Protein AF-A0A1Y5NAT6-F1 (afdb_monomer_lite)

Radius of gyration: 12.46 Å; chains: 1; bounding box: 42×22×22 Å

Organism: NCBI:txid199

Structure (mmCIF, N/CA/C/O backbone):
data_AF-A0A1Y5NAT6-F1
#
_entry.id   AF-A0A1Y5NAT6-F1
#
loop_
_atom_site.group_PDB
_atom_site.id
_atom_site.type_symbol
_atom_site.label_atom_id
_atom_site.label_alt_id
_atom_site.label_comp_id
_atom_site.label_asym_id
_atom_site.label_entity_id
_atom_site.label_seq_id
_atom_site.pdbx_PDB_ins_code
_atom_site.Cartn_x
_atom_site.Cartn_y
_atom_site.Cartn_z
_atom_site.occupancy
_atom_site.B_iso_or_equiv
_atom_site.auth_seq_id
_atom_site.auth_comp_id
_atom_site.auth_asym_id
_atom_site.auth_atom_id
_atom_site.pdbx_PDB_model_num
ATOM 1 N N . MET A 1 1 ? -5.029 -8.598 5.630 1.00 81.38 1 MET A N 1
ATOM 2 C CA . MET A 1 1 ? -5.026 -7.418 6.526 1.00 81.38 1 MET A CA 1
ATOM 3 C C . MET A 1 1 ? -4.984 -6.090 5.767 1.00 81.38 1 MET A C 1
ATOM 5 O O . MET A 1 1 ? -5.815 -5.255 6.079 1.00 81.38 1 MET A O 1
ATOM 9 N N . ILE A 1 2 ? -4.162 -5.906 4.721 1.00 94.25 2 ILE A N 1
ATOM 10 C CA . ILE A 1 2 ? -4.132 -4.636 3.951 1.00 94.25 2 ILE A CA 1
ATOM 11 C C . ILE A 1 2 ? -5.431 -4.403 3.157 1.00 94.25 2 ILE A C 1
ATOM 13 O O . ILE A 1 2 ? -6.070 -3.370 3.311 1.00 94.25 2 ILE A O 1
ATOM 17 N N . LYS A 1 3 ? -5.898 -5.389 2.373 1.00 95.69 3 LYS A N 1
ATOM 18 C CA . LYS A 1 3 ? -7.169 -5.276 1.623 1.00 95.69 3 LYS A CA 1
ATOM 19 C C . LYS A 1 3 ? -8.367 -4.873 2.494 1.00 95.69 3 LYS A C 1
ATOM 21 O O . LYS A 1 3 ? -9.221 -4.110 2.048 1.00 95.69 3 LYS A O 1
ATOM 26 N N . LYS A 1 4 ? -8.421 -5.385 3.729 1.00 96.25 4 LYS A N 1
ATOM 27 C CA . LYS A 1 4 ? -9.493 -5.080 4.682 1.00 96.25 4 LYS A CA 1
ATOM 28 C C . LYS A 1 4 ? -9.466 -3.606 5.084 1.00 96.25 4 LYS A C 1
ATOM 30 O O . LYS A 1 4 ? -10.504 -2.977 5.001 1.00 96.25 4 LYS A O 1
ATOM 35 N N . TYR A 1 5 ? -8.293 -3.039 5.376 1.00 96.94 5 TYR A N 1
ATOM 36 C CA . TYR A 1 5 ? -8.149 -1.602 5.635 1.00 96.94 5 TYR A CA 1
ATOM 37 C C . TYR A 1 5 ? -8.722 -0.747 4.494 1.00 96.94 5 TYR A C 1
ATOM 39 O O . TYR A 1 5 ? -9.530 0.139 4.743 1.00 96.94 5 TYR A O 1
ATOM 47 N N . PHE A 1 6 ? -8.375 -1.050 3.240 1.00 97.44 6 PHE A N 1
ATOM 48 C CA . PHE A 1 6 ? -8.899 -0.303 2.089 1.00 97.44 6 PHE A CA 1
ATOM 49 C C . PHE A 1 6 ? -10.420 -0.431 1.949 1.00 97.44 6 PHE A C 1
ATOM 51 O O . PHE A 1 6 ? -11.089 0.540 1.615 1.00 97.44 6 PHE A O 1
ATOM 58 N N . THR A 1 7 ? -10.962 -1.619 2.223 1.00 97.06 7 THR A N 1
ATOM 59 C CA . THR A 1 7 ? -12.406 -1.878 2.138 1.00 97.06 7 THR A CA 1
ATOM 60 C C . THR A 1 7 ? -13.161 -1.161 3.256 1.00 97.06 7 THR A C 1
ATOM 62 O O . THR A 1 7 ? -14.105 -0.432 2.976 1.00 97.06 7 THR A O 1
ATOM 65 N N . ASP A 1 8 ? -12.711 -1.318 4.501 1.00 97.88 8 ASP A N 1
ATOM 66 C CA . ASP A 1 8 ? -13.360 -0.763 5.692 1.00 97.88 8 ASP A CA 1
ATOM 67 C C . ASP A 1 8 ? -13.311 0.780 5.704 1.00 97.88 8 ASP A C 1
ATOM 69 O O . ASP A 1 8 ? -14.212 1.416 6.239 1.00 97.88 8 ASP A O 1
ATOM 73 N N . ASN A 1 9 ? -12.292 1.386 5.078 1.00 97.31 9 ASN A N 1
ATOM 74 C CA . ASN A 1 9 ? -12.144 2.844 4.959 1.00 97.31 9 ASN A CA 1
ATOM 75 C C . ASN A 1 9 ? -12.639 3.409 3.613 1.00 97.31 9 ASN A C 1
ATOM 77 O O . ASN A 1 9 ? -12.380 4.572 3.307 1.00 97.31 9 ASN A O 1
ATOM 81 N N . CYS A 1 10 ? -13.316 2.607 2.781 1.00 97.31 10 CYS A N 1
ATOM 82 C CA . CYS A 1 10 ? -13.838 3.028 1.471 1.00 97.31 10 CYS A CA 1
ATOM 83 C C . CYS A 1 10 ? -12.775 3.635 0.528 1.00 97.31 10 CYS A C 1
ATOM 85 O O . CYS A 1 10 ? -13.065 4.513 -0.288 1.00 97.31 10 CYS A O 1
ATOM 87 N N . ILE A 1 11 ? -11.530 3.161 0.611 1.00 97.38 11 ILE A N 1
ATOM 88 C CA . ILE A 1 11 ? -10.410 3.662 -0.187 1.00 97.38 11 ILE A CA 1
ATOM 89 C C . ILE A 1 11 ? -10.334 2.890 -1.504 1.00 97.38 11 ILE A C 1
ATOM 91 O O . ILE A 1 11 ? -10.115 1.676 -1.544 1.00 97.38 11 ILE A O 1
ATOM 95 N N . SER A 1 12 ? -10.430 3.612 -2.619 1.00 97.62 12 SER A N 1
ATOM 96 C CA . SER A 1 12 ? -10.169 3.043 -3.941 1.00 97.62 12 SER A CA 1
ATOM 97 C C . SER A 1 12 ? -8.678 2.763 -4.124 1.00 97.62 12 SER A C 1
ATOM 99 O O . SER A 1 12 ? -7.871 3.689 -4.202 1.00 97.62 12 SER A O 1
ATOM 101 N N . ILE A 1 13 ? -8.322 1.483 -4.274 1.00 97.75 13 ILE A N 1
ATOM 102 C CA . ILE A 1 13 ? -6.944 1.040 -4.548 1.00 97.75 13 ILE A CA 1
ATOM 103 C C . ILE A 1 13 ? -6.353 1.767 -5.764 1.00 97.75 13 ILE A C 1
ATOM 105 O O . ILE A 1 13 ? -5.208 2.208 -5.722 1.00 97.75 13 ILE A O 1
ATOM 109 N N . ARG A 1 14 ? -7.142 1.935 -6.834 1.00 97.62 14 ARG A N 1
ATOM 110 C CA . ARG A 1 14 ? -6.718 2.653 -8.043 1.00 97.62 14 ARG A CA 1
ATOM 111 C C . ARG A 1 14 ? -6.371 4.110 -7.742 1.00 97.62 14 ARG A C 1
ATOM 113 O O . ARG A 1 14 ? -5.312 4.575 -8.148 1.00 97.62 14 ARG A O 1
ATOM 120 N N .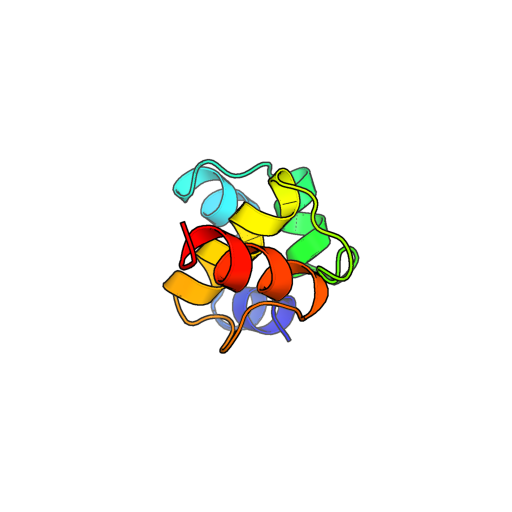 GLN A 1 15 ? -7.268 4.838 -7.077 1.00 98.19 15 GLN A N 1
ATOM 121 C CA . GLN A 1 15 ? -7.049 6.264 -6.809 1.00 98.19 15 GLN A CA 1
ATOM 122 C C . GLN A 1 15 ? -5.892 6.474 -5.832 1.00 98.19 15 GLN A C 1
ATOM 124 O O . GLN A 1 15 ? -5.071 7.362 -6.037 1.00 98.19 15 GLN A O 1
ATOM 129 N N . TRP A 1 16 ? -5.775 5.603 -4.830 1.00 98.31 16 TRP A N 1
ATOM 130 C CA . TRP A 1 16 ? -4.638 5.589 -3.920 1.00 98.31 16 TRP A CA 1
ATOM 131 C C . TRP A 1 16 ? -3.320 5.346 -4.671 1.00 98.31 16 TRP A C 1
ATOM 133 O O . TRP A 1 16 ? -2.393 6.138 -4.546 1.00 98.31 16 TRP A O 1
ATOM 143 N N . ALA A 1 17 ? -3.253 4.342 -5.552 1.00 98.06 17 ALA A N 1
ATOM 144 C CA . ALA A 1 17 ? -2.061 4.094 -6.368 1.00 98.06 17 ALA A CA 1
ATOM 145 C C . ALA A 1 17 ? -1.665 5.323 -7.206 1.00 98.06 17 ALA A C 1
ATOM 147 O O . ALA A 1 17 ? -0.497 5.708 -7.220 1.00 98.06 17 ALA A O 1
ATOM 148 N N . LYS A 1 18 ? -2.638 5.980 -7.855 1.00 97.88 18 LYS A N 1
ATOM 149 C CA . LYS A 1 18 ? -2.398 7.197 -8.648 1.00 97.88 18 LYS A CA 1
ATOM 150 C C . LYS A 1 18 ? -1.876 8.357 -7.803 1.00 97.88 18 LYS A C 1
ATOM 152 O O . LYS A 1 18 ? -0.902 8.986 -8.203 1.00 97.88 18 LYS A O 1
ATOM 157 N N . LYS A 1 19 ? -2.477 8.607 -6.633 1.00 97.81 19 LYS A N 1
ATOM 158 C CA . LYS A 1 19 ? -2.047 9.652 -5.685 1.00 97.81 19 LYS A CA 1
ATOM 159 C C . LYS A 1 19 ? -0.563 9.519 -5.323 1.00 97.81 19 LYS A C 1
ATOM 161 O O . LYS A 1 19 ? 0.120 10.526 -5.183 1.00 97.81 19 LYS A O 1
ATOM 166 N N . HIS A 1 20 ? -0.068 8.287 -5.208 1.00 97.38 20 HIS A N 1
ATOM 167 C CA . HIS A 1 20 ? 1.319 7.990 -4.838 1.00 97.38 20 HIS A CA 1
ATOM 168 C C . HIS A 1 20 ? 2.235 7.674 -6.031 1.00 97.38 20 HIS A C 1
ATOM 170 O O . HIS A 1 20 ? 3.363 7.227 -5.829 1.00 97.38 20 HIS A O 1
ATOM 176 N N . ASN A 1 21 ? 1.779 7.900 -7.270 1.00 96.62 21 ASN A N 1
ATOM 177 C CA . ASN A 1 21 ? 2.523 7.591 -8.496 1.00 96.62 21 ASN A CA 1
ATOM 178 C C . ASN A 1 21 ? 3.030 6.129 -8.552 1.00 96.62 21 ASN A C 1
ATOM 180 O O . ASN A 1 21 ? 4.172 5.844 -8.921 1.00 96.62 21 ASN A O 1
ATOM 184 N N . LEU A 1 22 ? 2.177 5.188 -8.137 1.00 96.62 22 LEU A N 1
ATOM 185 C CA . LEU A 1 22 ? 2.462 3.756 -8.106 1.00 96.62 22 LEU A CA 1
ATOM 186 C C . LEU A 1 22 ? 1.817 3.036 -9.296 1.00 96.62 22 LEU A C 1
ATOM 188 O O . LEU A 1 22 ? 0.745 3.403 -9.776 1.00 96.62 22 LEU A O 1
ATOM 192 N N . SER A 1 23 ? 2.435 1.932 -9.725 1.00 95.38 23 SER A N 1
ATOM 193 C CA . SER A 1 23 ? 1.828 1.004 -10.687 1.00 95.38 23 SER A CA 1
ATOM 194 C C . SER A 1 23 ? 0.512 0.453 -10.132 1.00 95.38 23 SER A C 1
ATOM 196 O O . SER A 1 23 ? 0.512 -0.202 -9.084 1.00 95.38 23 SER A O 1
ATOM 198 N N . GLU A 1 24 ? -0.601 0.664 -10.846 1.00 96.12 24 GLU A N 1
ATOM 199 C CA . GLU A 1 24 ? -1.915 0.138 -10.445 1.00 96.12 24 GLU A CA 1
ATOM 200 C C . GLU A 1 24 ? -1.857 -1.386 -10.279 1.00 96.12 24 GLU A C 1
ATOM 202 O O . GLU A 1 24 ? -2.237 -1.914 -9.233 1.00 96.12 24 GLU A O 1
ATOM 207 N N . ARG A 1 25 ? -1.308 -2.101 -11.273 1.00 95.62 25 ARG A N 1
ATOM 208 C CA . ARG A 1 25 ? -1.223 -3.571 -11.264 1.00 95.62 25 ARG A CA 1
ATOM 209 C C . ARG A 1 25 ? -0.449 -4.084 -10.052 1.00 95.62 25 ARG A C 1
ATOM 211 O O . ARG A 1 25 ? -0.932 -4.966 -9.346 1.00 95.62 25 ARG A O 1
ATOM 218 N N . THR A 1 26 ? 0.737 -3.534 -9.805 1.00 95.62 26 THR A N 1
ATOM 219 C CA . THR A 1 26 ? 1.587 -3.963 -8.685 1.00 95.62 26 THR A CA 1
ATOM 220 C C . THR A 1 26 ? 0.920 -3.652 -7.349 1.00 95.62 26 THR A C 1
ATOM 222 O O . THR A 1 26 ? 0.918 -4.494 -6.454 1.00 95.62 26 THR A O 1
ATOM 225 N N . THR A 1 27 ? 0.291 -2.482 -7.233 1.00 97.56 27 THR A N 1
ATOM 226 C CA . THR A 1 27 ? -0.438 -2.080 -6.028 1.00 97.56 27 THR A CA 1
ATOM 227 C C . THR A 1 27 ? -1.593 -3.034 -5.723 1.00 97.56 27 THR A C 1
ATOM 229 O O . THR A 1 27 ? -1.727 -3.487 -4.587 1.00 97.56 27 THR A O 1
ATOM 232 N N . TYR A 1 28 ? -2.377 -3.431 -6.732 1.00 97.19 28 TYR A N 1
ATOM 233 C CA . TYR A 1 28 ? -3.431 -4.435 -6.560 1.00 97.19 28 TYR A CA 1
ATOM 234 C C . TYR A 1 28 ? -2.882 -5.780 -6.079 1.00 97.19 28 TYR A C 1
ATOM 236 O O . TYR A 1 28 ? -3.452 -6.375 -5.162 1.00 97.19 28 TYR A O 1
ATOM 244 N N . MET A 1 29 ? -1.775 -6.256 -6.653 1.00 95.56 29 MET A N 1
ATOM 245 C CA . MET A 1 29 ? -1.148 -7.520 -6.253 1.00 95.56 29 MET A CA 1
ATOM 246 C C . MET A 1 29 ? -0.649 -7.483 -4.803 1.00 95.56 29 MET A C 1
ATOM 248 O O . MET A 1 29 ? -0.852 -8.439 -4.059 1.00 95.56 29 MET A O 1
ATOM 252 N N . VAL A 1 30 ? -0.049 -6.371 -4.373 1.00 96.19 30 VAL A N 1
ATOM 253 C CA . VAL A 1 30 ? 0.400 -6.188 -2.984 1.00 96.19 30 VAL A CA 1
ATOM 254 C C . VAL A 1 30 ? -0.792 -6.120 -2.027 1.00 96.19 30 VAL A C 1
ATOM 256 O O . VAL A 1 30 ? -0.864 -6.894 -1.076 1.00 96.19 30 VAL A O 1
ATOM 259 N N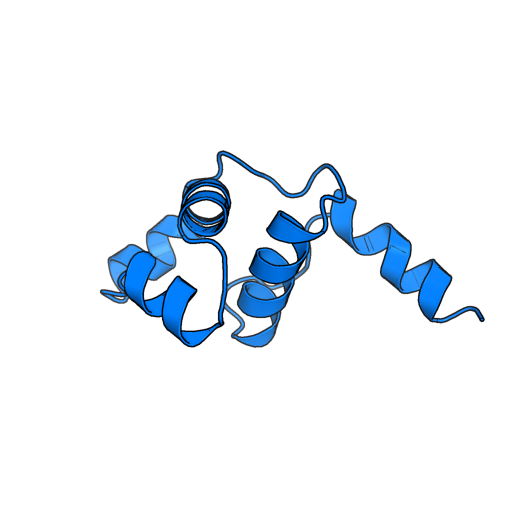 . ILE A 1 31 ? -1.773 -5.251 -2.294 1.00 96.31 31 ILE A N 1
ATOM 260 C CA . ILE A 1 31 ? -2.918 -5.047 -1.391 1.00 96.31 31 ILE A CA 1
ATOM 261 C C . ILE A 1 31 ? -3.767 -6.316 -1.264 1.00 96.31 31 ILE A C 1
ATOM 263 O O . ILE A 1 31 ? -4.242 -6.631 -0.170 1.00 96.31 31 ILE A O 1
ATOM 267 N N . SER A 1 32 ? -3.936 -7.068 -2.358 1.00 95.00 32 SER A N 1
ATOM 268 C CA . SER A 1 32 ? -4.651 -8.352 -2.361 1.00 95.00 32 SER A CA 1
ATOM 269 C C . SER A 1 32 ? -3.863 -9.511 -1.740 1.00 95.00 32 SER A C 1
ATOM 271 O O . SER A 1 32 ? -4.453 -10.563 -1.505 1.00 95.00 32 SER A O 1
ATOM 273 N N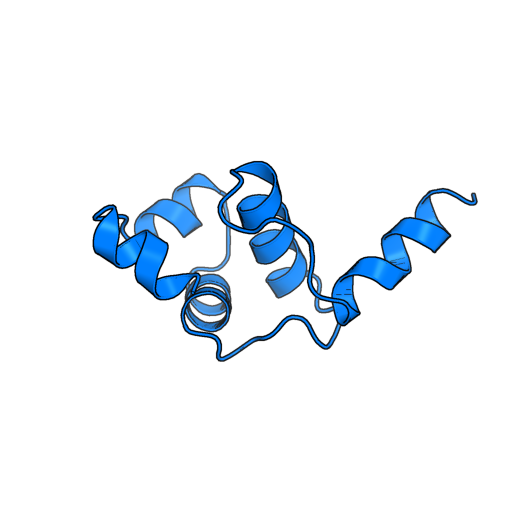 . GLY A 1 33 ? -2.575 -9.323 -1.434 1.00 91.94 33 GLY A N 1
ATOM 274 C CA . GLY A 1 33 ? -1.709 -10.335 -0.825 1.00 91.94 33 GLY A CA 1
ATOM 275 C C . GLY A 1 33 ? -1.064 -11.313 -1.811 1.00 91.94 33 GLY A C 1
ATOM 276 O O . GLY A 1 33 ? -0.392 -12.242 -1.379 1.00 91.94 33 GLY A O 1
ATOM 277 N N . GLN A 1 34 ? -1.222 -11.109 -3.122 1.00 91.94 34 GLN A N 1
ATOM 278 C CA . GLN A 1 34 ? -0.546 -11.907 -4.155 1.00 91.94 34 GLN A CA 1
ATOM 279 C C . GLN A 1 34 ? 0.972 -11.672 -4.170 1.00 91.94 34 GLN A C 1
ATOM 281 O O . GLN A 1 34 ? 1.737 -12.561 -4.534 1.00 91.94 34 GLN A O 1
ATOM 286 N N . VAL A 1 35 ? 1.418 -10.481 -3.757 1.00 91.62 35 VAL A N 1
ATOM 287 C CA . VAL A 1 35 ? 2.835 -10.155 -3.555 1.00 91.62 35 VAL A CA 1
ATOM 288 C C . VAL A 1 35 ? 3.065 -9.877 -2.075 1.00 91.62 35 VAL A C 1
ATOM 290 O O . VAL A 1 35 ? 2.603 -8.869 -1.551 1.00 91.62 35 VAL A O 1
ATOM 293 N N . A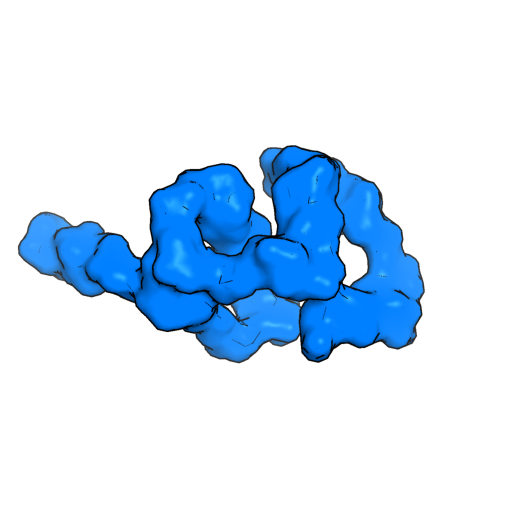LA A 1 36 ? 3.801 -10.769 -1.411 1.00 86.25 36 ALA A N 1
ATOM 294 C CA . ALA A 1 36 ? 4.023 -10.730 0.037 1.00 86.25 36 ALA A CA 1
ATOM 295 C C . ALA A 1 36 ? 5.272 -9.936 0.475 1.00 86.25 36 ALA A C 1
ATOM 297 O O . ALA A 1 36 ? 5.510 -9.787 1.668 1.00 86.25 36 ALA A O 1
ATOM 298 N N . GLY A 1 37 ? 6.099 -9.459 -0.465 1.00 82.12 37 GLY A N 1
ATOM 299 C CA . GLY A 1 37 ? 7.369 -8.793 -0.137 1.00 82.12 37 GLY A CA 1
ATOM 300 C C . GLY A 1 37 ? 8.464 -9.749 0.360 1.00 82.12 37 GLY A C 1
ATOM 301 O O . GLY A 1 37 ? 9.386 -9.335 1.052 1.00 82.12 37 GLY A O 1
ATOM 302 N N . SER A 1 38 ? 8.380 -11.037 0.011 1.00 82.19 38 SER A N 1
ATOM 303 C CA . SER A 1 38 ? 9.421 -12.035 0.310 1.00 82.19 38 SER A CA 1
ATOM 304 C C . SER A 1 38 ? 10.675 -11.889 -0.561 1.00 82.19 38 SER A C 1
ATOM 306 O O . SER A 1 38 ? 11.730 -12.411 -0.211 1.00 82.19 38 SER A O 1
ATOM 308 N N . LYS A 1 39 ? 10.567 -11.174 -1.686 1.00 76.56 39 LYS A N 1
ATOM 309 C CA . LYS A 1 39 ? 11.664 -10.850 -2.605 1.00 76.56 39 LYS A CA 1
ATOM 310 C C . LYS A 1 39 ? 11.729 -9.340 -2.821 1.00 76.56 39 LYS A C 1
ATOM 312 O O . LYS A 1 39 ? 10.687 -8.686 -2.910 1.00 76.56 39 LYS A O 1
ATOM 317 N N . ASN A 1 40 ? 12.942 -8.809 -2.952 1.00 75.88 40 ASN A N 1
ATOM 318 C CA . ASN A 1 40 ? 13.187 -7.387 -3.170 1.00 75.88 40 ASN A CA 1
ATOM 319 C C . ASN A 1 40 ? 13.008 -7.004 -4.645 1.00 75.88 40 ASN A C 1
ATOM 321 O O . ASN A 1 40 ? 13.966 -6.916 -5.406 1.00 75.88 40 ASN A O 1
ATOM 325 N N . PHE A 1 41 ? 11.759 -6.796 -5.061 1.00 82.94 41 PHE A N 1
ATOM 326 C CA . PHE A 1 41 ? 11.470 -6.140 -6.334 1.00 82.94 41 PHE A CA 1
ATOM 327 C C . PHE A 1 41 ? 11.191 -4.657 -6.095 1.00 82.94 41 PHE A C 1
ATOM 329 O O . PHE A 1 41 ? 10.277 -4.309 -5.340 1.00 82.94 41 PHE A O 1
ATOM 336 N N . ALA A 1 42 ? 11.931 -3.786 -6.786 1.00 82.31 42 ALA A N 1
ATOM 337 C CA . ALA A 1 42 ? 11.863 -2.333 -6.611 1.00 82.31 42 ALA A CA 1
ATOM 338 C C . ALA A 1 42 ? 10.435 -1.768 -6.739 1.00 82.31 42 ALA A C 1
ATOM 340 O O . ALA A 1 42 ? 10.034 -0.883 -5.987 1.00 82.31 42 ALA A O 1
ATOM 341 N N . THR A 1 43 ? 9.634 -2.307 -7.663 1.00 85.00 43 THR A N 1
ATOM 342 C CA . THR A 1 43 ? 8.256 -1.851 -7.895 1.00 85.00 43 THR A CA 1
ATOM 343 C C . THR A 1 43 ? 7.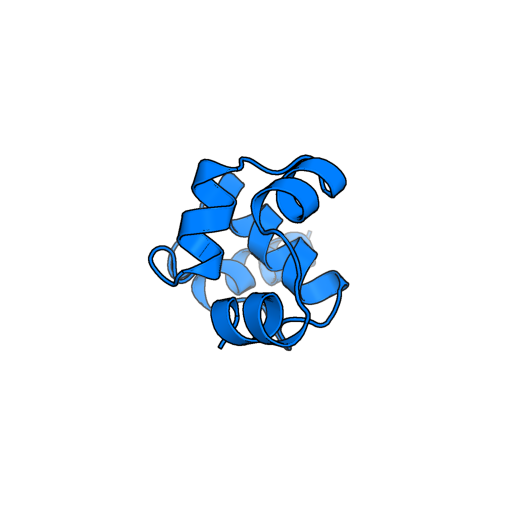313 -2.214 -6.753 1.00 85.00 43 THR A C 1
ATOM 345 O O . THR A 1 43 ? 6.507 -1.379 -6.354 1.00 85.00 43 THR A O 1
ATOM 348 N N . SER A 1 44 ? 7.407 -3.426 -6.194 1.00 91.38 44 SER A N 1
ATOM 349 C CA . SER A 1 44 ? 6.604 -3.805 -5.024 1.00 91.38 44 SER A CA 1
ATOM 350 C C . SER A 1 44 ? 7.104 -3.146 -3.746 1.00 91.38 44 SER A C 1
ATOM 352 O O . SER A 1 44 ? 6.291 -2.805 -2.893 1.00 91.38 44 SER A O 1
ATOM 354 N N . ARG A 1 45 ? 8.418 -2.921 -3.625 1.00 94.19 45 ARG A N 1
ATOM 355 C CA . ARG A 1 45 ? 9.019 -2.276 -2.456 1.00 94.19 45 ARG A CA 1
ATOM 356 C C . ARG A 1 45 ? 8.449 -0.883 -2.224 1.00 94.19 45 ARG A C 1
ATOM 358 O O . ARG A 1 45 ? 7.981 -0.620 -1.123 1.00 94.19 45 ARG A O 1
ATOM 365 N N . LYS A 1 46 ? 8.372 -0.060 -3.274 1.00 94.94 46 LYS A N 1
ATOM 366 C CA . LYS A 1 46 ? 7.764 1.278 -3.197 1.00 94.94 46 LYS A CA 1
ATOM 367 C C . LYS A 1 46 ? 6.339 1.245 -2.639 1.00 94.94 46 LYS A C 1
ATOM 369 O O . LYS A 1 46 ? 5.973 2.101 -1.846 1.00 94.94 46 LYS A O 1
ATOM 374 N N . VAL A 1 47 ? 5.538 0.238 -3.002 1.00 97.06 47 VAL A N 1
ATOM 375 C CA . VAL A 1 47 ? 4.176 0.088 -2.460 1.00 97.06 47 VAL A CA 1
ATOM 376 C C . VAL A 1 47 ? 4.216 -0.166 -0.950 1.00 97.06 47 VAL A C 1
ATOM 378 O O . VAL A 1 47 ? 3.488 0.485 -0.207 1.00 97.06 47 VAL A O 1
ATOM 381 N N . PHE A 1 48 ? 5.074 -1.078 -0.480 1.00 96.44 48 PHE A N 1
ATOM 382 C CA . PHE A 1 48 ? 5.219 -1.363 0.952 1.00 96.44 48 PHE A CA 1
ATOM 383 C C . PHE A 1 48 ? 5.782 -0.179 1.744 1.00 96.44 48 PHE A C 1
ATOM 385 O O . PHE A 1 48 ? 5.336 0.060 2.861 1.00 96.44 48 PHE A O 1
ATOM 392 N N . GLU A 1 49 ? 6.713 0.582 1.172 1.00 95.88 49 GLU A N 1
ATOM 393 C CA . GLU A 1 49 ? 7.251 1.798 1.790 1.00 95.88 49 GLU A CA 1
ATOM 394 C C . GLU A 1 49 ? 6.165 2.863 1.973 1.00 95.88 49 GLU A C 1
ATOM 396 O O . GLU A 1 49 ? 6.044 3.423 3.061 1.00 95.88 49 GLU A O 1
ATOM 401 N N . VAL A 1 50 ? 5.314 3.087 0.964 1.00 97.62 50 VAL A N 1
ATOM 402 C CA . VAL A 1 50 ? 4.185 4.022 1.089 1.00 97.62 50 VAL A CA 1
ATOM 403 C C . VAL A 1 50 ? 3.182 3.528 2.137 1.00 97.62 50 VAL A C 1
ATOM 405 O O . VAL A 1 50 ? 2.793 4.302 3.010 1.00 97.62 50 VAL A O 1
ATOM 408 N N . LEU A 1 51 ? 2.824 2.237 2.119 1.00 97.38 51 LEU A N 1
ATOM 409 C CA . LEU A 1 51 ? 1.942 1.635 3.131 1.00 97.38 51 LEU A CA 1
ATOM 410 C C . LEU A 1 51 ? 2.489 1.802 4.556 1.00 97.38 51 LEU A C 1
ATOM 412 O O . L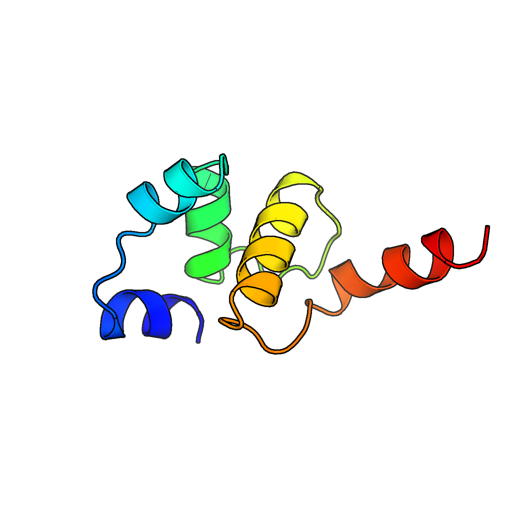EU A 1 51 ? 1.710 2.013 5.484 1.00 97.38 51 LEU A O 1
ATOM 416 N N . LEU A 1 52 ? 3.808 1.691 4.736 1.00 96.88 52 LEU A N 1
ATOM 417 C CA . LEU A 1 52 ? 4.462 1.908 6.024 1.00 96.88 52 LEU A CA 1
ATOM 418 C C . LEU A 1 52 ? 4.440 3.390 6.412 1.00 96.88 52 LEU A C 1
ATOM 420 O O . LEU A 1 52 ? 4.116 3.713 7.549 1.00 96.88 52 LEU A O 1
ATOM 424 N N . SER A 1 53 ? 4.741 4.289 5.470 1.00 97.06 53 SER A N 1
ATOM 425 C CA . SER A 1 53 ? 4.758 5.736 5.719 1.00 97.06 53 SER A CA 1
ATOM 426 C C . SER A 1 53 ? 3.387 6.294 6.112 1.00 97.06 53 SER A C 1
ATOM 428 O O . SER A 1 53 ? 3.310 7.194 6.941 1.00 97.06 53 SER A O 1
ATOM 430 N N . GLU A 1 54 ? 2.304 5.729 5.569 1.00 96.62 54 GLU A N 1
ATOM 431 C CA . GLU A 1 54 ? 0.928 6.086 5.936 1.00 96.62 54 GLU A CA 1
ATOM 432 C C . GLU A 1 54 ? 0.417 5.306 7.165 1.00 96.62 54 GLU A C 1
ATOM 434 O O . GLU A 1 54 ? -0.732 5.470 7.569 1.00 96.62 54 GLU A O 1
ATOM 439 N N . GLY A 1 55 ? 1.241 4.439 7.770 1.00 96.19 55 GLY A N 1
ATOM 440 C CA . GLY A 1 55 ? 0.883 3.670 8.967 1.00 96.19 55 GLY A CA 1
ATOM 441 C C . GLY A 1 55 ? -0.137 2.549 8.734 1.00 96.19 55 GLY A C 1
ATOM 442 O O . GLY A 1 55 ? -0.689 2.005 9.690 1.00 96.19 55 GLY A O 1
ATOM 443 N N . ILE A 1 56 ? -0.391 2.174 7.476 1.00 96.56 56 ILE A N 1
ATOM 444 C CA . ILE A 1 56 ? -1.321 1.095 7.100 1.00 96.56 56 ILE A CA 1
ATOM 445 C C . ILE A 1 56 ? -0.734 -0.276 7.469 1.00 96.56 56 ILE A C 1
ATOM 447 O O . ILE A 1 56 ? -1.461 -1.214 7.807 1.00 96.56 56 ILE A O 1
ATOM 451 N N . ILE A 1 57 ? 0.594 -0.393 7.424 1.00 95.81 57 ILE A N 1
ATOM 452 C CA . ILE A 1 57 ? 1.351 -1.519 7.976 1.00 95.81 57 ILE A CA 1
ATOM 453 C C . ILE A 1 57 ? 2.324 -1.004 9.036 1.00 95.81 57 ILE A C 1
ATOM 455 O O . ILE A 1 57 ? 2.779 0.132 8.967 1.00 95.81 57 ILE A O 1
ATOM 459 N N . LYS A 1 58 ? 2.655 -1.850 10.016 1.00 94.75 58 LYS A N 1
ATOM 460 C CA . LYS A 1 58 ? 3.543 -1.473 11.130 1.00 94.75 58 LYS A CA 1
ATOM 461 C C . LYS A 1 58 ? 5.028 -1.597 10.794 1.00 94.75 58 LYS A C 1
ATOM 463 O O . LYS A 1 58 ? 5.853 -0.943 11.417 1.00 94.75 58 LYS A O 1
ATOM 468 N N . GLU A 1 59 ? 5.367 -2.459 9.844 1.00 93.94 59 GLU A N 1
ATOM 469 C CA . GLU A 1 59 ? 6.745 -2.734 9.448 1.00 93.94 59 GLU A CA 1
ATOM 470 C C . GLU A 1 59 ? 6.814 -3.247 8.007 1.00 93.94 59 GLU A C 1
ATOM 472 O O . GLU A 1 59 ? 5.829 -3.764 7.471 1.00 93.94 59 GLU A O 1
ATOM 477 N N . LEU A 1 60 ? 7.992 -3.124 7.385 1.00 92.81 60 LEU A N 1
ATOM 478 C CA . LEU A 1 60 ? 8.256 -3.740 6.086 1.00 92.81 60 LEU A CA 1
ATOM 479 C C . LEU A 1 60 ? 8.287 -5.276 6.198 1.00 92.81 60 LEU A C 1
ATOM 481 O O . LEU A 1 60 ? 8.762 -5.811 7.201 1.00 92.81 60 LEU A O 1
ATOM 485 N N . PRO A 1 61 ? 7.870 -6.007 5.150 1.00 91.00 61 PRO A N 1
ATOM 486 C CA . PRO A 1 61 ? 8.109 -7.443 5.033 1.00 91.00 61 PRO A CA 1
ATOM 487 C C . PRO A 1 61 ? 9.597 -7.801 5.154 1.00 91.00 61 PRO A C 1
ATOM 489 O O . PRO A 1 61 ? 10.461 -7.069 4.674 1.00 91.00 61 PRO A O 1
ATOM 492 N N . SER A 1 62 ? 9.904 -8.961 5.738 1.00 86.88 62 SER A N 1
ATOM 493 C CA . SER A 1 62 ? 11.282 -9.413 6.004 1.00 86.88 62 SER A CA 1
ATOM 494 C C . SER A 1 62 ? 12.185 -9.426 4.765 1.00 86.88 62 SER A C 1
ATOM 496 O O . SER A 1 62 ? 13.351 -9.046 4.853 1.00 86.88 62 SER A O 1
ATOM 498 N N . GLY A 1 63 ? 11.643 -9.792 3.601 1.00 85.94 63 GLY A N 1
ATOM 499 C CA . GLY A 1 63 ? 12.373 -9.789 2.330 1.00 85.94 63 GLY A CA 1
ATOM 500 C C . GLY A 1 63 ? 12.761 -8.396 1.823 1.00 85.94 63 GLY A C 1
ATOM 501 O O . GLY A 1 63 ? 13.588 -8.299 0.921 1.00 85.94 63 GLY A O 1
ATOM 502 N N . LEU A 1 64 ? 12.200 -7.330 2.404 1.00 85.19 64 LEU A N 1
ATOM 503 C CA . LEU A 1 64 ? 12.475 -5.932 2.057 1.00 85.19 64 LEU A CA 1
ATOM 504 C C . LEU A 1 64 ? 13.305 -5.192 3.117 1.00 85.19 64 LEU A C 1
ATOM 506 O O . LEU A 1 64 ? 13.780 -4.095 2.841 1.00 85.19 64 LEU A O 1
ATOM 510 N N . LYS A 1 65 ? 13.510 -5.775 4.308 1.00 82.88 65 LYS A N 1
ATOM 511 C CA . LYS A 1 65 ? 14.299 -5.150 5.387 1.00 82.88 65 LYS A CA 1
ATOM 512 C C . LYS A 1 65 ? 15.815 -5.160 5.115 1.00 82.88 65 LYS A C 1
ATOM 514 O O . LYS A 1 65 ? 16.510 -4.254 5.557 1.00 82.88 65 LYS A O 1
ATOM 519 N N . LYS A 1 66 ? 16.325 -6.152 4.372 1.00 66.75 66 LYS A N 1
ATOM 520 C CA . LYS A 1 66 ? 17.772 -6.449 4.265 1.00 66.75 66 LYS A CA 1
ATOM 521 C C . LYS A 1 66 ? 18.634 -5.339 3.642 1.00 66.75 66 LYS A C 1
ATOM 523 O O . LYS A 1 66 ? 19.750 -5.132 4.086 1.00 66.75 66 LYS A O 1
ATOM 528 N N . GLU A 1 67 ? 18.123 -4.574 2.680 1.00 58.69 67 GLU A N 1
ATOM 529 C CA . GLU A 1 67 ? 18.908 -3.488 2.057 1.00 58.69 67 GLU A CA 1
ATOM 530 C C . GLU A 1 67 ? 18.959 -2.201 2.902 1.00 58.69 67 GLU A C 1
ATOM 532 O O . GLU A 1 67 ? 19.795 -1.331 2.657 1.00 58.69 67 GLU A O 1
ATOM 537 N N . GLN A 1 68 ? 18.070 -2.047 3.893 1.00 52.34 68 GLN A N 1
ATOM 538 C CA . GLN A 1 68 ? 18.097 -0.886 4.789 1.00 52.34 68 GLN A CA 1
ATOM 539 C C . GLN A 1 68 ? 19.293 -0.922 5.752 1.00 52.34 68 GLN A C 1
ATOM 541 O O . GLN A 1 68 ? 19.741 0.139 6.183 1.00 52.34 68 GLN A O 1
ATOM 546 N N . GLU A 1 69 ? 19.806 -2.114 6.072 1.00 50.31 69 GLU A N 1
ATOM 547 C CA . GLU A 1 69 ? 21.020 -2.286 6.879 1.00 50.31 69 GLU A CA 1
ATOM 548 C C . GLU A 1 69 ? 22.284 -2.008 6.055 1.00 50.31 69 GLU A C 1
ATOM 550 O O . GLU A 1 69 ? 23.144 -1.263 6.516 1.00 50.31 69 GLU A O 1
ATOM 555 N N . GLU A 1 70 ? 22.363 -2.488 4.809 1.00 49.91 70 GLU A N 1
ATOM 556 C CA . GLU A 1 70 ? 23.520 -2.229 3.933 1.00 49.91 70 GLU A CA 1
ATOM 557 C C . GLU A 1 70 ? 23.645 -0.749 3.532 1.00 49.91 70 GLU A C 1
ATOM 559 O O . GLU A 1 70 ? 24.748 -0.215 3.489 1.00 49.91 70 GLU A O 1
ATOM 564 N N . SER A 1 71 ? 22.528 -0.040 3.328 1.00 49.31 71 SER A N 1
ATOM 565 C CA . SER A 1 71 ? 22.555 1.382 2.933 1.00 49.31 71 SER A CA 1
ATOM 566 C C . SER A 1 71 ? 22.875 2.349 4.083 1.00 49.31 71 SER A C 1
ATOM 568 O O . SER A 1 71 ? 23.166 3.513 3.832 1.00 49.31 71 SER A O 1
ATOM 570 N N . LYS A 1 72 ? 22.779 1.908 5.347 1.00 49.59 72 LYS A N 1
ATOM 571 C CA . LYS A 1 72 ? 23.149 2.707 6.534 1.00 49.59 72 LYS A CA 1
ATOM 572 C C . LYS A 1 72 ? 24.571 2.421 7.032 1.00 49.59 72 LYS A C 1
ATOM 574 O O . LYS A 1 72 ? 25.004 3.058 7.987 1.00 49.59 72 LYS A O 1
ATOM 579 N N . ALA A 1 73 ? 25.261 1.463 6.415 1.00 48.34 73 ALA A N 1
ATOM 580 C CA . ALA A 1 73 ? 26.617 1.050 6.763 1.00 48.34 73 ALA A CA 1
ATOM 581 C C . ALA A 1 73 ? 27.686 1.543 5.760 1.00 48.34 73 ALA A C 1
ATOM 583 O O . ALA A 1 73 ? 28.833 1.109 5.853 1.00 48.34 73 ALA A O 1
ATOM 584 N N . SER A 1 74 ? 27.331 2.423 4.810 1.00 40.56 74 SER A N 1
ATOM 585 C CA . SER A 1 74 ? 28.258 3.107 3.885 1.00 40.56 74 SER A CA 1
ATOM 586 C C . SER A 1 74 ? 28.241 4.617 4.070 1.00 40.56 74 SER A C 1
ATOM 588 O O . SER A 1 74 ? 27.144 5.159 4.330 1.00 40.56 74 SER A O 1
#

Sequence (74 aa):
MIKKYFTDNCISIRQWAKKHNLSERTTYMVISGQVAGSKNFATSRKVFEVLLSEGIIKELPSGLKKEQEESKAS

Foldseek 3Di:
DLLVVCVVVVHDLQVVCVVLVADSVLSCCVSVVVDVLLADDPRNLSSQVVCCVVVVDVDHDPNNVVVVVVVVVD

Secondary structure (DSSP, 8-state):
-HHHHHHHTT--HHHHHHHTT--HHHHHHHHTTS--S-S--HHHHHHHHHHHHTTSSSS--HHHHHHHHHTT--

pLDDT: mean 88.31, std 14.83, range [40.56, 98.31]